Protein AF-A0A7K2YXH3-F1 (afdb_monomer_lite)

Radius of gyration: 35.23 Å; chains: 1; bounding box: 44×85×85 Å

Secondary structure (DSSP, 8-state):
--HHHHHHHHHHHS-----S-SSHHHHHHHHHHHHSSSSSS-SSSSSS-------S----S---HHHHHHHHHHHHHHHHHHHHHHHHHT-HHHHHHHHHHHHHHHHB-TTT--B-HHHHHHHHHHHHHHHHHHHHHHHHHHH-

Foldseek 3Di:
DDPVVVVVVVVVPPPDPPPPDPPPVVVCVVVVVPPPPPPDDDPPDDPDDDDDDDDPDDDDPDQDPVRVVVVVVVVVVVVVVVVVVVCVVPVVVVVVVVVVVVVLCVQAPPPPRHGPCVVCVVVVVVVVVVVVVVVVVVVVVVVD

pLDDT: mean 72.41, std 17.87, range [41.91, 98.12]

Structure (mmCIF, N/CA/C/O backbone):
data_AF-A0A7K2YXH3-F1
#
_entry.id   AF-A0A7K2YXH3-F1
#
loop_
_atom_site.group_PDB
_atom_site.id
_atom_site.type_symbol
_atom_site.label_atom_id
_atom_site.label_alt_id
_atom_site.label_comp_id
_atom_site.label_asym_id
_atom_site.label_entity_id
_atom_site.label_seq_id
_atom_site.pdbx_PDB_ins_code
_atom_site.Cartn_x
_atom_site.Cartn_y
_atom_site.Cartn_z
_atom_site.occupancy
_atom_site.B_iso_or_equiv
_atom_site.auth_seq_id
_atom_site.auth_comp_id
_atom_site.auth_asym_id
_atom_site.auth_atom_id
_atom_site.pdbx_PDB_model_num
ATOM 1 N N . MET A 1 1 ? 14.971 45.257 -28.129 1.00 55.06 1 MET A N 1
ATOM 2 C CA . MET A 1 1 ? 14.592 44.462 -26.946 1.00 55.06 1 MET A CA 1
ATOM 3 C C . MET A 1 1 ? 15.841 44.334 -26.094 1.00 55.06 1 MET A C 1
ATOM 5 O O . MET A 1 1 ? 16.821 43.768 -26.568 1.00 55.06 1 MET A O 1
ATOM 9 N N . SER A 1 2 ? 15.886 45.033 -24.960 1.00 69.25 2 SER A N 1
ATOM 10 C CA . SER A 1 2 ? 17.124 45.217 -24.190 1.00 69.25 2 SER A CA 1
ATOM 11 C C . SER A 1 2 ? 17.469 43.948 -23.395 1.00 69.25 2 SER A C 1
ATOM 13 O O . SER A 1 2 ? 16.553 43.317 -22.863 1.00 69.25 2 SER A O 1
ATOM 15 N N . PRO A 1 3 ? 18.754 43.570 -23.239 1.00 59.81 3 PRO A N 1
ATOM 16 C CA . PRO A 1 3 ? 19.145 42.441 -22.388 1.00 59.81 3 PRO A CA 1
ATOM 17 C C . PRO A 1 3 ? 18.672 42.593 -20.928 1.00 59.81 3 PRO A C 1
ATOM 19 O O . PRO A 1 3 ? 18.469 41.596 -20.244 1.00 59.81 3 PRO A O 1
ATOM 22 N N . ALA A 1 4 ? 18.396 43.820 -20.468 1.00 61.50 4 ALA A N 1
ATOM 23 C CA . ALA A 1 4 ? 17.837 44.081 -19.139 1.00 61.50 4 ALA A CA 1
ATOM 24 C C . ALA A 1 4 ? 16.332 43.749 -19.008 1.00 61.50 4 ALA A C 1
ATOM 26 O O . ALA A 1 4 ? 15.829 43.583 -17.896 1.00 61.50 4 ALA A O 1
ATOM 27 N N . GLU A 1 5 ? 15.594 43.650 -20.119 1.00 60.91 5 GLU A N 1
ATOM 28 C CA . GLU A 1 5 ? 14.164 43.297 -20.119 1.00 60.91 5 GLU A CA 1
ATOM 29 C C . GLU A 1 5 ? 13.950 41.779 -20.128 1.00 60.91 5 GLU A C 1
ATOM 31 O O . GLU A 1 5 ? 12.994 41.287 -19.527 1.00 60.91 5 GLU A O 1
ATOM 36 N N . LEU A 1 6 ? 14.879 41.029 -20.732 1.00 58.31 6 LEU A N 1
ATOM 37 C CA . LEU A 1 6 ? 14.828 39.567 -20.810 1.00 58.31 6 LEU A CA 1
ATOM 38 C C . LEU A 1 6 ? 14.970 38.910 -19.422 1.00 58.31 6 LEU A C 1
ATOM 40 O O . LEU A 1 6 ? 14.270 37.952 -19.101 1.00 58.31 6 LEU A O 1
ATOM 44 N N . GLU A 1 7 ? 15.792 39.504 -18.556 1.00 58.06 7 GLU A N 1
ATOM 45 C CA . GLU A 1 7 ? 15.959 39.115 -17.147 1.00 58.06 7 GLU A CA 1
ATOM 46 C C . GLU A 1 7 ? 14.680 39.324 -16.316 1.00 58.06 7 GLU A C 1
ATOM 48 O O . GLU A 1 7 ? 14.336 38.512 -15.452 1.00 58.06 7 GLU A O 1
ATOM 53 N N . ARG A 1 8 ? 13.926 40.398 -16.590 1.00 58.69 8 ARG A N 1
ATOM 54 C CA . ARG A 1 8 ? 12.667 40.683 -15.880 1.00 58.69 8 ARG A CA 1
ATOM 55 C C . ARG A 1 8 ? 11.561 39.702 -16.258 1.00 58.69 8 ARG A C 1
ATOM 57 O O . ARG A 1 8 ? 10.764 39.337 -15.397 1.00 58.69 8 ARG A O 1
ATOM 64 N N . GLN A 1 9 ? 11.531 39.258 -17.514 1.00 60.12 9 GLN A N 1
ATOM 65 C CA . GLN A 1 9 ? 10.544 38.292 -17.998 1.00 60.12 9 GLN A CA 1
ATOM 66 C C . GLN A 1 9 ? 10.861 36.859 -17.539 1.00 60.12 9 GLN A C 1
ATOM 68 O O . GLN A 1 9 ? 9.952 36.138 -17.128 1.00 60.12 9 GLN A O 1
ATOM 73 N N . GLY A 1 10 ? 12.142 36.469 -17.504 1.00 56.78 10 GLY A N 1
ATOM 74 C CA . GLY A 1 10 ? 12.564 35.146 -17.022 1.00 56.78 10 GLY A CA 1
ATOM 75 C C . GLY A 1 10 ? 12.305 34.918 -15.528 1.00 56.78 10 GLY A C 1
ATOM 76 O O . GLY A 1 10 ? 11.945 33.816 -15.115 1.00 56.78 10 GLY A O 1
ATOM 77 N N . ARG A 1 11 ? 12.396 35.972 -14.705 1.00 54.88 11 ARG A N 1
ATOM 78 C CA . ARG A 1 11 ? 12.175 35.877 -13.250 1.00 54.88 11 ARG A CA 1
ATOM 79 C C . ARG A 1 11 ? 10.697 35.792 -12.844 1.00 54.88 11 ARG A C 1
ATOM 81 O O . ARG A 1 11 ? 10.413 35.429 -11.708 1.00 54.88 11 ARG A O 1
ATOM 88 N N . ALA A 1 12 ? 9.766 36.102 -13.750 1.00 54.94 12 ALA A N 1
ATOM 89 C CA . ALA A 1 12 ? 8.326 35.952 -13.521 1.00 54.94 12 ALA A CA 1
ATOM 90 C C . ALA A 1 12 ? 7.809 34.527 -13.814 1.00 54.94 12 ALA A C 1
ATOM 92 O O . ALA A 1 12 ? 6.748 34.155 -13.319 1.00 54.94 12 ALA A O 1
ATOM 93 N N . ALA A 1 13 ? 8.556 33.730 -14.591 1.00 54.34 13 ALA A N 1
ATOM 94 C CA . ALA A 1 13 ? 8.175 32.370 -14.986 1.00 54.34 13 ALA A CA 1
ATOM 95 C C . ALA A 1 13 ? 8.608 31.288 -13.978 1.00 54.34 13 ALA A C 1
ATOM 97 O O . ALA A 1 13 ? 8.059 30.189 -13.969 1.00 54.34 13 ALA A O 1
ATOM 98 N N . LEU A 1 14 ? 9.560 31.602 -13.097 1.00 57.03 14 LEU A N 1
ATOM 99 C CA . LEU A 1 14 ? 9.899 30.762 -11.955 1.00 57.03 14 LEU A CA 1
ATOM 100 C C . LEU A 1 14 ? 9.079 31.248 -10.765 1.00 57.03 14 LEU A C 1
ATOM 102 O O . LEU A 1 14 ? 9.271 32.362 -10.278 1.00 57.03 14 LEU A O 1
ATOM 106 N N . GLY A 1 15 ? 8.122 30.418 -10.346 1.00 50.41 15 GLY A N 1
ATOM 107 C CA . GLY A 1 15 ? 7.238 30.684 -9.219 1.00 50.41 15 GLY A CA 1
ATOM 108 C C . GLY A 1 15 ? 7.988 31.295 -8.036 1.00 50.41 15 GLY A C 1
ATOM 109 O O . GLY A 1 15 ? 9.106 30.897 -7.709 1.00 50.41 15 GLY A O 1
ATOM 110 N N . ARG A 1 16 ? 7.360 32.300 -7.419 1.00 57.09 16 ARG A N 1
ATOM 111 C CA . ARG A 1 16 ? 7.880 33.020 -6.253 1.00 57.09 16 ARG A CA 1
ATOM 112 C C . ARG A 1 16 ? 8.452 32.004 -5.251 1.00 57.09 16 ARG A C 1
ATOM 114 O O . ARG A 1 16 ? 7.681 31.159 -4.792 1.00 57.09 16 ARG A O 1
ATOM 121 N N . PRO A 1 17 ? 9.744 32.063 -4.874 1.00 50.72 17 PRO A N 1
ATOM 122 C CA . PRO A 1 17 ? 10.199 31.292 -3.732 1.00 50.72 17 PRO A CA 1
ATOM 123 C C . PRO A 1 17 ? 9.396 31.780 -2.527 1.00 50.72 17 PRO A C 1
ATOM 125 O O . PRO A 1 17 ? 9.341 32.981 -2.254 1.00 50.72 17 PRO A O 1
ATOM 128 N N . VAL A 1 18 ? 8.725 30.848 -1.852 1.00 53.75 18 VAL A N 1
ATOM 129 C CA . VAL A 1 18 ? 8.104 31.042 -0.539 1.00 53.75 18 VAL A CA 1
ATOM 130 C C . VAL A 1 18 ? 9.220 31.392 0.439 1.00 53.75 18 VAL A C 1
ATOM 132 O O . VAL A 1 18 ? 9.810 30.539 1.094 1.00 53.75 18 VAL A O 1
ATOM 135 N N . THR A 1 19 ? 9.585 32.670 0.465 1.00 52.19 19 THR A N 1
ATOM 136 C CA . THR A 1 19 ? 10.497 33.218 1.450 1.00 52.19 19 THR A CA 1
ATOM 137 C C . THR A 1 19 ? 9.845 33.046 2.814 1.00 52.19 19 THR A C 1
ATOM 139 O O . THR A 1 19 ? 8.784 33.592 3.115 1.00 52.19 19 THR A O 1
ATOM 142 N N . ALA A 1 20 ? 10.497 32.222 3.625 1.00 54.25 20 ALA A N 1
ATOM 143 C CA . ALA A 1 20 ? 10.146 31.836 4.979 1.00 54.25 20 ALA A CA 1
ATOM 144 C C . ALA A 1 20 ? 10.237 33.006 5.982 1.00 54.25 20 ALA A C 1
ATOM 146 O O . ALA A 1 20 ? 11.018 32.957 6.928 1.00 54.25 20 ALA A O 1
ATOM 147 N N . HIS A 1 21 ? 9.456 34.075 5.793 1.00 52.34 21 HIS A N 1
ATOM 148 C CA . HIS A 1 21 ? 9.529 35.265 6.654 1.00 52.34 21 HIS A CA 1
ATOM 149 C C . HIS A 1 21 ? 8.199 35.773 7.233 1.00 52.34 21 HIS A C 1
ATOM 151 O O . HIS A 1 21 ? 8.204 36.794 7.913 1.00 52.34 21 HIS A O 1
ATOM 157 N N . ALA A 1 22 ? 7.076 35.065 7.063 1.00 52.84 22 ALA A N 1
ATOM 158 C CA . ALA A 1 22 ? 5.768 35.556 7.528 1.00 52.84 22 ALA A CA 1
ATOM 159 C C . ALA A 1 22 ? 5.166 34.840 8.757 1.00 52.84 22 ALA A C 1
ATOM 161 O O . ALA A 1 22 ? 4.163 35.313 9.284 1.00 52.84 22 ALA A O 1
ATOM 162 N N . GLU A 1 23 ? 5.741 33.741 9.260 1.00 47.97 23 GLU A N 1
ATOM 163 C CA . GLU A 1 23 ? 5.094 32.968 10.341 1.00 47.97 23 GLU A CA 1
ATOM 164 C C . GLU A 1 23 ? 5.453 33.394 11.773 1.00 47.97 23 GLU A C 1
ATOM 166 O O . GLU A 1 23 ? 4.695 33.104 12.697 1.00 47.97 23 GLU A O 1
ATOM 171 N N . ARG A 1 24 ? 6.554 34.124 12.002 1.00 54.12 24 ARG A N 1
ATOM 172 C CA . ARG A 1 24 ? 6.959 34.472 13.380 1.00 54.12 24 ARG A CA 1
ATOM 173 C C . ARG A 1 24 ? 6.067 35.515 14.062 1.00 54.12 24 ARG A C 1
ATOM 175 O O . ARG A 1 24 ? 5.943 35.477 15.279 1.00 54.12 24 ARG A O 1
ATOM 182 N N . SER A 1 25 ? 5.411 36.410 13.323 1.00 54.19 25 SER A N 1
ATOM 183 C CA . SER A 1 25 ? 4.592 37.475 13.930 1.00 54.19 25 SER A CA 1
ATOM 184 C C . SER A 1 25 ? 3.246 36.982 14.467 1.00 54.19 25 SER A C 1
ATOM 186 O O . SER A 1 25 ? 2.698 37.570 15.399 1.00 54.19 25 SER A O 1
ATOM 188 N N . ARG A 1 26 ? 2.705 35.885 13.921 1.00 58.53 26 ARG A N 1
ATOM 189 C CA . ARG A 1 26 ? 1.390 35.373 14.330 1.00 58.53 26 ARG A CA 1
ATOM 190 C C . ARG A 1 26 ? 1.446 34.603 15.647 1.00 58.53 26 ARG A C 1
ATOM 192 O O . ARG A 1 26 ? 0.496 34.664 16.415 1.00 58.53 26 ARG A O 1
ATOM 199 N N . VAL A 1 27 ? 2.553 33.917 15.931 1.00 52.75 27 VAL A N 1
ATOM 200 C CA . VAL A 1 27 ? 2.685 33.079 17.136 1.00 52.75 27 VAL A CA 1
ATOM 201 C C . VAL A 1 27 ? 2.928 33.925 18.395 1.00 52.75 27 VAL A C 1
ATOM 203 O O . VAL A 1 27 ? 2.452 33.578 19.474 1.00 52.75 27 VAL A O 1
ATOM 206 N N . GLU A 1 28 ? 3.577 35.086 18.269 1.00 56.78 28 GLU A N 1
ATOM 207 C CA . GLU A 1 28 ? 3.850 35.973 19.411 1.00 56.78 28 GLU A CA 1
ATOM 208 C C . GLU A 1 28 ? 2.622 36.806 19.825 1.00 56.78 28 GLU A C 1
ATOM 210 O O . GLU A 1 28 ? 2.389 37.029 21.014 1.00 56.78 28 GLU A O 1
ATOM 215 N N . SER A 1 29 ? 1.761 37.173 18.865 1.00 53.34 29 SER A N 1
ATOM 216 C CA . SER A 1 29 ? 0.529 37.927 19.142 1.00 53.34 29 SER A CA 1
ATOM 217 C C . SER A 1 29 ? -0.523 37.120 19.909 1.00 53.34 29 SER A C 1
ATOM 219 O O . SER A 1 29 ? -1.288 37.711 20.669 1.00 53.34 29 SER A O 1
ATOM 221 N N . VAL A 1 30 ? -0.583 35.796 19.729 1.00 57.91 30 VAL A N 1
ATOM 222 C CA . VAL A 1 30 ? -1.566 34.955 20.436 1.00 57.91 30 VAL A CA 1
ATOM 223 C C . VAL A 1 30 ? -1.113 34.694 21.876 1.00 57.91 30 VAL A C 1
ATOM 225 O O . VAL A 1 30 ? -1.923 34.751 22.793 1.00 57.91 30 VAL A O 1
ATOM 228 N N . ASN A 1 31 ? 0.189 34.507 22.116 1.00 58.22 31 ASN A N 1
ATOM 229 C CA . ASN A 1 31 ? 0.711 34.283 23.470 1.00 58.22 31 ASN A CA 1
ATOM 230 C C . ASN A 1 31 ? 0.779 35.557 24.332 1.00 58.22 31 ASN A C 1
ATOM 232 O O . ASN A 1 31 ? 0.666 35.468 25.557 1.00 58.22 31 ASN A O 1
ATOM 236 N N . GLY A 1 32 ? 0.963 36.734 23.725 1.00 52.62 32 GLY A N 1
ATOM 23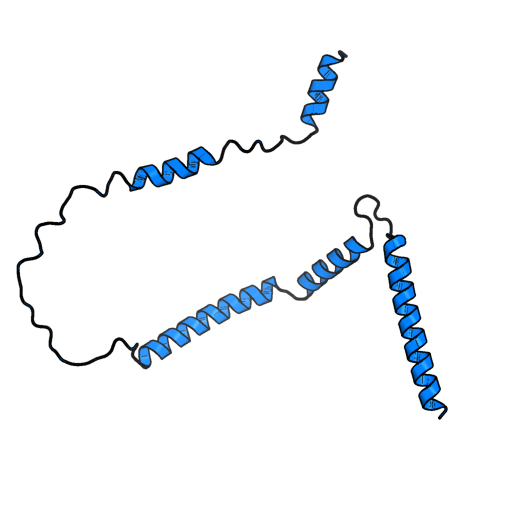7 C CA . GLY A 1 32 ? 1.040 38.005 24.454 1.00 52.62 32 GLY A CA 1
ATOM 238 C C . GLY A 1 32 ? -0.296 38.464 25.048 1.00 52.62 32 GLY A C 1
ATOM 239 O O . GLY A 1 32 ? -0.316 39.028 26.140 1.00 52.62 32 GLY A O 1
ATOM 240 N N . ALA A 1 33 ? -1.412 38.172 24.372 1.00 54.47 33 ALA A N 1
ATOM 241 C CA . ALA A 1 33 ? -2.738 38.639 24.778 1.00 54.47 33 ALA A CA 1
ATOM 242 C C . ALA A 1 33 ? -3.282 37.936 26.039 1.00 54.47 33 ALA A C 1
ATOM 244 O O . ALA A 1 33 ? -3.991 38.556 26.821 1.00 54.47 33 ALA A O 1
ATOM 245 N N . HIS A 1 34 ? -2.912 36.676 26.296 1.00 48.00 34 HIS A N 1
ATOM 246 C CA . HIS A 1 34 ? -3.465 35.912 27.427 1.00 48.00 34 HIS A CA 1
ATOM 247 C C . HIS A 1 34 ? -2.681 36.052 28.741 1.00 48.00 34 HIS A C 1
ATOM 249 O O . HIS A 1 34 ? -3.193 35.710 29.805 1.00 48.00 34 HIS A O 1
ATOM 255 N N . LYS A 1 35 ? -1.435 36.543 28.704 1.00 49.47 35 LYS A N 1
ATOM 256 C CA . LYS A 1 35 ? -0.565 36.575 29.895 1.00 49.47 35 LYS A CA 1
ATOM 257 C C . LYS A 1 35 ? -0.727 37.844 30.742 1.00 49.47 35 LYS A C 1
ATOM 259 O O . LYS A 1 35 ? -0.329 37.849 31.904 1.00 49.47 35 LYS A O 1
ATOM 264 N N . ALA A 1 36 ? -1.304 38.905 30.179 1.00 49.78 36 ALA A N 1
ATOM 265 C CA . ALA A 1 36 ? -1.447 40.194 30.853 1.00 49.78 36 ALA A CA 1
ATOM 266 C C . ALA A 1 36 ? -2.717 40.320 31.719 1.00 49.78 36 ALA A C 1
ATOM 268 O O . ALA A 1 36 ? -2.775 41.224 32.546 1.00 49.78 36 ALA A O 1
ATOM 269 N N . GLU A 1 37 ? -3.699 39.420 31.585 1.00 50.56 37 GLU A N 1
ATOM 270 C CA . GLU A 1 37 ? -5.003 39.558 32.264 1.00 50.56 37 GLU A CA 1
ATOM 271 C C . GLU A 1 37 ? -5.179 38.707 33.536 1.00 50.56 37 GLU A C 1
ATOM 273 O O . GLU A 1 37 ? -6.122 38.912 34.287 1.00 50.56 37 GLU A O 1
ATOM 278 N N . LEU A 1 38 ? -4.265 37.779 33.838 1.00 55.41 38 LEU A N 1
ATOM 279 C CA . LEU A 1 38 ? -4.426 36.827 34.955 1.00 55.41 38 LEU A CA 1
ATOM 280 C C . LEU A 1 38 ? -3.588 37.153 36.199 1.00 55.41 38 LEU A C 1
ATOM 282 O O . LEU A 1 38 ? -3.411 36.312 37.079 1.00 55.41 38 LEU A O 1
ATOM 286 N N . SER A 1 39 ? -3.074 38.378 36.311 1.00 54.97 39 SER A N 1
ATOM 287 C CA . SER A 1 39 ? -2.373 38.826 37.512 1.00 54.97 39 SER A CA 1
ATOM 288 C C . SER A 1 39 ? -3.098 40.018 38.117 1.00 54.97 39 SER A C 1
ATOM 290 O O . SER A 1 39 ? -3.030 41.114 37.571 1.00 54.97 39 SER A O 1
ATOM 292 N N . LYS A 1 40 ? -3.686 39.788 39.299 1.00 55.94 40 LYS A N 1
ATOM 293 C CA . LYS A 1 40 ? -4.237 40.769 40.257 1.00 55.94 40 LYS A CA 1
ATOM 294 C C . LYS A 1 40 ? -5.755 40.977 40.211 1.00 55.94 40 LYS A C 1
ATOM 296 O O . LYS A 1 40 ? -6.214 42.092 40.013 1.00 55.94 40 LYS A O 1
ATOM 301 N N . ALA A 1 41 ? -6.517 39.944 40.551 1.00 51.88 41 ALA A N 1
ATOM 302 C CA . ALA A 1 41 ? -7.714 40.117 41.375 1.00 51.88 41 ALA A CA 1
ATOM 303 C C . ALA A 1 41 ? -8.074 38.779 42.045 1.00 51.88 41 ALA A C 1
ATOM 305 O O . ALA A 1 41 ? -8.201 37.765 41.374 1.00 51.88 41 ALA A O 1
ATOM 306 N N . ASP A 1 42 ? -8.187 38.802 43.374 1.00 47.91 42 ASP A N 1
ATOM 307 C CA . ASP A 1 42 ? -8.991 37.866 44.178 1.00 47.91 42 ASP A CA 1
ATOM 308 C C . ASP A 1 42 ? -8.541 36.402 44.349 1.00 47.91 42 ASP A C 1
ATOM 310 O O . ASP A 1 42 ? -9.276 35.469 44.053 1.00 47.91 42 ASP A O 1
ATOM 314 N N . VAL A 1 43 ? -7.375 36.180 44.974 1.00 51.69 43 VAL A N 1
ATOM 315 C CA . VAL A 1 43 ? -7.008 34.851 45.533 1.00 51.69 43 VAL A CA 1
ATOM 316 C C . VAL A 1 43 ? -7.050 34.795 47.074 1.00 51.69 43 VAL A C 1
ATOM 318 O O . VAL A 1 43 ? -6.852 33.737 47.660 1.00 51.69 43 VAL A O 1
ATOM 321 N N . SER A 1 44 ? -7.380 35.883 47.782 1.00 49.41 44 SER A N 1
ATOM 322 C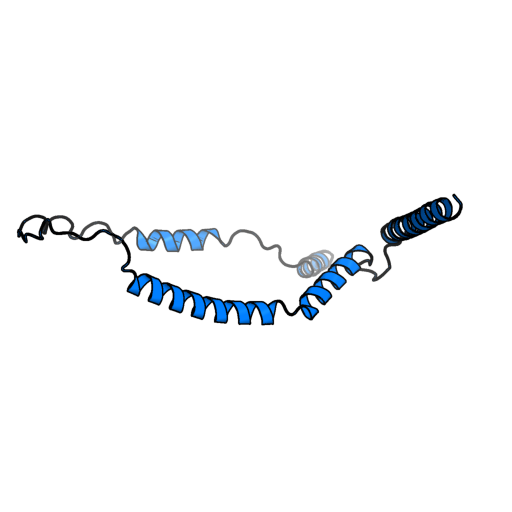 CA . SER A 1 44 ? -7.153 35.938 49.244 1.00 49.41 44 SER A CA 1
ATOM 323 C C . SER A 1 44 ? -8.369 36.174 50.146 1.00 49.41 44 SER A C 1
ATOM 325 O O . SER A 1 44 ? -8.165 36.672 51.252 1.00 49.41 44 SER A O 1
ATOM 327 N N . LYS A 1 45 ? -9.613 35.829 49.774 1.00 48.69 45 LYS A N 1
ATOM 328 C CA . LYS A 1 45 ? -10.748 36.063 50.703 1.00 48.69 45 LYS A CA 1
ATOM 329 C C . LYS A 1 45 ? -11.637 34.894 51.121 1.00 48.69 45 LYS A C 1
ATOM 331 O O . LYS A 1 45 ? -12.291 35.044 52.146 1.00 48.69 45 LYS A O 1
ATOM 336 N N . ASP A 1 46 ? -11.557 33.710 50.519 1.00 48.25 46 ASP A N 1
ATOM 337 C CA . ASP A 1 46 ? -12.576 32.676 50.800 1.00 48.25 46 ASP A CA 1
ATOM 338 C C . ASP A 1 46 ? -12.082 31.415 51.530 1.00 48.25 46 ASP A C 1
ATOM 340 O O . ASP A 1 46 ? -12.807 30.435 51.654 1.00 48.25 46 ASP A O 1
ATOM 344 N N . VAL A 1 47 ? -10.874 31.422 52.107 1.00 48.47 47 VAL A N 1
ATOM 345 C CA . VAL A 1 47 ? -10.328 30.238 52.815 1.00 48.47 47 VAL A CA 1
ATOM 346 C C . VAL A 1 47 ? -10.903 30.059 54.234 1.00 48.47 47 VAL A C 1
ATOM 348 O O . VAL A 1 47 ? -10.495 29.160 54.966 1.00 48.47 47 VAL A O 1
ATOM 351 N N . LYS A 1 48 ? -11.847 30.893 54.690 1.00 52.00 48 LYS A N 1
ATOM 352 C CA . LYS A 1 48 ? -12.230 30.870 56.110 1.00 52.00 48 LYS A CA 1
ATOM 353 C C . LYS A 1 48 ? -13.700 31.149 56.390 1.00 52.00 48 LYS A C 1
ATOM 355 O O . LYS A 1 48 ? -14.022 32.170 56.980 1.00 52.00 48 LYS A O 1
ATOM 360 N N . ALA A 1 49 ? -14.564 30.192 56.067 1.00 48.69 49 ALA A N 1
ATOM 361 C CA . ALA A 1 49 ? -15.765 29.901 56.853 1.00 48.69 49 ALA A CA 1
ATOM 362 C C . ALA A 1 49 ? -16.434 28.608 56.364 1.00 48.69 49 ALA A C 1
ATOM 364 O O . ALA A 1 49 ? -16.577 28.411 55.165 1.00 48.69 49 ALA A O 1
ATOM 365 N N . ALA A 1 50 ? -16.915 27.807 57.318 1.00 49.94 50 ALA A N 1
ATOM 366 C CA . ALA A 1 50 ? -17.802 26.652 57.150 1.00 49.94 50 ALA A CA 1
ATOM 367 C C . ALA A 1 50 ? -17.130 25.412 56.530 1.00 49.94 50 ALA A C 1
ATOM 369 O O . ALA A 1 50 ? -17.008 25.260 55.323 1.00 49.94 50 ALA A O 1
ATOM 370 N N . ASP A 1 51 ? -16.647 24.457 57.323 1.00 56.47 51 ASP A N 1
ATOM 371 C CA . ASP A 1 51 ? -17.503 23.598 58.154 1.00 56.47 51 ASP A CA 1
ATOM 372 C C . ASP A 1 51 ? -18.833 23.270 57.460 1.00 56.47 51 ASP A C 1
ATOM 374 O O . ASP A 1 51 ? -19.902 23.775 57.794 1.00 56.47 51 ASP A O 1
ATOM 378 N N . ARG A 1 52 ? -18.762 22.411 56.447 1.00 46.81 52 ARG A N 1
ATOM 379 C CA . ARG A 1 52 ? -19.807 21.414 56.255 1.00 46.81 52 ARG A CA 1
ATOM 380 C C . ARG A 1 52 ? -19.136 20.061 56.230 1.00 46.81 52 ARG A C 1
ATOM 382 O O . ARG A 1 52 ? -18.518 19.675 55.243 1.00 46.81 52 ARG A O 1
ATOM 389 N N . LYS A 1 53 ? -19.272 19.367 57.358 1.00 51.62 53 LYS A N 1
ATOM 390 C CA . LYS A 1 53 ? -19.199 17.915 57.439 1.00 51.62 53 LYS A CA 1
ATOM 391 C C . LYS A 1 53 ? -19.804 17.306 56.167 1.00 51.62 53 LYS A C 1
ATOM 393 O O . LYS A 1 53 ? -20.991 17.492 55.911 1.00 51.62 53 LYS A O 1
ATOM 398 N N . HIS A 1 54 ? -18.969 16.638 55.381 1.00 47.34 54 HIS A N 1
ATOM 399 C CA . HIS A 1 54 ? -19.385 15.516 54.555 1.00 47.34 54 HIS A CA 1
ATOM 400 C C . HIS A 1 54 ? -18.556 14.311 55.007 1.00 47.34 54 HIS A C 1
ATOM 402 O O . HIS A 1 54 ? -17.386 14.157 54.671 1.00 47.34 54 HIS A O 1
ATOM 408 N N . ASP A 1 55 ? -19.141 13.604 55.968 1.00 46.03 55 ASP A N 1
ATOM 409 C CA . ASP A 1 55 ? -19.224 12.149 56.025 1.00 46.03 55 ASP A CA 1
ATOM 410 C C . ASP A 1 55 ? -18.051 11.362 55.426 1.00 46.03 55 ASP A C 1
ATOM 412 O O . ASP A 1 55 ? -17.934 11.106 54.230 1.00 46.03 55 ASP A O 1
ATOM 416 N N . ALA A 1 56 ? -17.260 10.813 56.343 1.00 49.16 56 ALA A N 1
ATOM 417 C CA . ALA A 1 56 ? -16.698 9.489 56.170 1.00 49.16 56 ALA A CA 1
ATOM 418 C C . ALA A 1 56 ? -17.852 8.486 55.937 1.00 49.16 56 ALA A C 1
ATOM 420 O O . ALA A 1 56 ? -18.478 8.023 56.890 1.00 49.16 56 ALA A O 1
ATOM 421 N N . GLY A 1 57 ? -18.164 8.192 54.671 1.00 41.91 57 GLY A N 1
ATOM 422 C CA . GLY A 1 57 ? -19.312 7.357 54.304 1.00 41.91 57 GLY A CA 1
ATOM 423 C C . GLY A 1 57 ? -19.339 6.928 52.835 1.00 41.91 57 GLY A C 1
ATOM 424 O O . GLY A 1 57 ? -20.260 7.271 52.117 1.00 41.91 57 GLY A O 1
ATOM 425 N N . GLY A 1 58 ? -18.322 6.177 52.400 1.00 52.91 58 GLY A N 1
ATOM 426 C CA . GLY A 1 58 ? -18.348 5.230 51.274 1.00 52.91 58 GLY A CA 1
ATOM 427 C C . GLY A 1 58 ? -19.022 5.620 49.949 1.00 52.91 58 GLY A C 1
ATOM 428 O O . GLY A 1 58 ? -20.204 5.367 49.764 1.00 52.91 58 GLY A O 1
ATOM 429 N N . GLN A 1 59 ? -18.218 5.949 48.936 1.00 54.41 59 GLN A N 1
ATOM 430 C CA . GLN A 1 59 ? -18.169 5.155 47.699 1.00 54.41 59 GLN A CA 1
ATOM 431 C C . GLN A 1 59 ? -16.947 5.555 46.859 1.00 54.41 59 GLN A C 1
ATOM 433 O O . GLN A 1 59 ? -16.575 6.722 46.830 1.00 54.41 59 GLN A O 1
ATOM 438 N N . PRO A 1 60 ? -16.271 4.581 46.233 1.00 51.62 60 PRO A N 1
ATOM 439 C CA . PRO A 1 60 ? -15.035 4.806 45.505 1.00 51.62 60 PRO A CA 1
ATOM 440 C C . PRO A 1 60 ? -15.284 5.639 44.246 1.00 51.62 60 PRO A C 1
ATOM 442 O O . PRO A 1 60 ? -16.365 5.579 43.666 1.00 51.62 60 PRO A O 1
ATOM 445 N N . ASP A 1 61 ? -14.226 6.290 43.771 1.00 55.56 61 ASP A N 1
ATOM 446 C CA . ASP A 1 61 ? -14.037 6.848 42.424 1.00 55.56 61 ASP A CA 1
ATOM 447 C C . ASP A 1 61 ? -14.167 5.794 41.295 1.00 55.56 61 ASP A C 1
ATOM 449 O O . ASP A 1 61 ? -13.323 5.666 40.405 1.00 55.56 61 ASP A O 1
ATOM 453 N N . ARG A 1 62 ? -15.215 4.971 41.318 1.00 59.25 62 ARG A N 1
ATOM 454 C CA . ARG A 1 62 ? -15.520 3.943 40.328 1.00 59.25 62 ARG A CA 1
ATOM 455 C C . ARG A 1 62 ? -16.847 4.316 39.702 1.00 59.25 62 ARG A C 1
ATOM 457 O O . ARG A 1 62 ? -17.877 4.290 40.365 1.00 59.25 62 ARG A O 1
ATOM 464 N N . ARG A 1 63 ? -16.801 4.648 38.411 1.00 69.00 63 ARG A N 1
ATOM 465 C CA . ARG A 1 63 ? -17.976 4.750 37.536 1.00 69.00 63 ARG A CA 1
ATOM 466 C C . ARG A 1 63 ? -18.969 3.645 37.915 1.00 69.00 63 ARG A C 1
ATOM 468 O O . ARG A 1 63 ? -18.571 2.480 37.997 1.00 69.00 63 ARG A O 1
ATOM 475 N N . SER A 1 64 ? -20.223 4.002 38.185 1.00 85.00 64 SER A N 1
ATOM 476 C CA . SER A 1 64 ? -21.233 2.997 38.515 1.00 85.00 64 SER A CA 1
ATOM 477 C C . SER A 1 64 ? -21.424 2.054 37.318 1.00 85.00 64 SER A C 1
ATOM 479 O O . SER A 1 64 ? -21.285 2.496 36.173 1.00 85.00 64 SER A O 1
ATOM 481 N N . PRO A 1 65 ? -21.731 0.763 37.530 1.00 84.81 65 PRO A N 1
ATOM 482 C CA . PRO A 1 65 ? -21.917 -0.191 36.435 1.00 84.81 65 PRO A CA 1
ATOM 483 C C . PRO A 1 65 ? -22.906 0.300 35.370 1.00 84.81 65 PRO A C 1
ATOM 485 O O . PRO A 1 65 ? -22.612 0.229 34.181 1.00 84.81 65 PRO A O 1
ATOM 488 N N . GLN A 1 66 ? -24.014 0.923 35.790 1.00 84.81 66 GLN A N 1
ATOM 489 C CA . GLN A 1 66 ? -24.999 1.474 34.853 1.00 84.81 66 GLN A CA 1
ATOM 490 C C . GLN A 1 66 ? -24.446 2.653 34.039 1.00 84.81 66 GLN A C 1
ATOM 492 O O . GLN A 1 66 ? -24.889 2.914 32.926 1.00 84.81 66 GLN A O 1
ATOM 497 N N . GLN A 1 67 ? -23.498 3.409 34.592 1.00 83.50 67 GLN A N 1
ATOM 498 C CA . GLN A 1 67 ? -22.860 4.515 33.888 1.00 83.50 67 GLN A CA 1
ATOM 499 C C . GLN A 1 67 ? -21.837 4.010 32.875 1.00 83.50 67 GLN A C 1
ATOM 501 O O . GLN A 1 67 ? -21.801 4.517 31.763 1.00 83.50 67 GLN A O 1
ATOM 506 N N . ILE A 1 68 ? -21.104 2.947 33.210 1.00 87.81 68 ILE A N 1
ATOM 507 C CA . ILE A 1 68 ? -20.213 2.263 32.267 1.00 87.81 68 ILE A CA 1
ATOM 508 C C . ILE A 1 68 ? -21.012 1.702 31.085 1.00 87.81 68 ILE A C 1
ATOM 510 O O . ILE A 1 68 ? -20.592 1.852 29.943 1.00 87.81 68 ILE A O 1
ATOM 514 N N . GLU A 1 69 ? -22.172 1.094 31.333 1.00 89.19 69 GLU A N 1
ATOM 515 C CA . GLU A 1 69 ? -23.047 0.588 30.267 1.00 89.19 69 GLU A CA 1
ATOM 516 C C . GLU A 1 69 ? -23.507 1.704 29.323 1.00 89.19 69 GLU A C 1
ATOM 518 O O . GLU A 1 69 ? -23.356 1.573 28.105 1.00 89.19 69 GLU A O 1
ATOM 523 N N . ARG A 1 70 ? -23.981 2.827 29.881 1.00 91.19 70 ARG A N 1
ATOM 524 C CA . ARG A 1 70 ? -24.370 4.010 29.096 1.00 91.19 70 ARG A CA 1
ATOM 525 C C . ARG A 1 70 ? -23.205 4.573 28.285 1.00 91.19 70 ARG A C 1
ATOM 527 O O . ARG A 1 70 ? -23.376 4.890 27.110 1.00 91.19 70 ARG A O 1
ATOM 534 N N . ASP A 1 71 ? -22.020 4.651 28.882 1.00 89.19 71 ASP A N 1
ATOM 535 C CA . ASP A 1 71 ? -20.818 5.154 28.215 1.00 89.19 71 ASP A CA 1
ATOM 536 C C . ASP A 1 71 ? -20.382 4.223 27.072 1.00 89.19 71 ASP A C 1
ATOM 538 O O . ASP A 1 71 ? -19.999 4.687 25.997 1.00 89.19 71 ASP A O 1
ATOM 542 N N . ILE A 1 72 ? -20.473 2.903 27.266 1.00 92.25 72 ILE A N 1
ATOM 543 C CA . ILE A 1 72 ? -20.147 1.905 26.238 1.00 92.25 72 ILE A CA 1
ATOM 544 C C . ILE A 1 72 ? -21.150 1.959 25.081 1.00 92.25 72 ILE A C 1
ATOM 546 O O . ILE A 1 72 ? -20.766 1.793 23.922 1.00 92.25 72 ILE A O 1
ATOM 550 N N . GLU A 1 73 ? -22.434 2.148 25.365 1.00 93.44 73 GLU A N 1
ATOM 551 C CA . GLU A 1 73 ? -23.460 2.274 24.329 1.00 93.44 73 GLU A CA 1
ATOM 552 C C . GLU A 1 73 ? -23.267 3.553 23.504 1.00 93.44 73 GLU A C 1
ATOM 554 O O . GLU A 1 73 ? -23.231 3.489 22.272 1.00 93.44 73 GLU A O 1
ATOM 559 N N . ALA 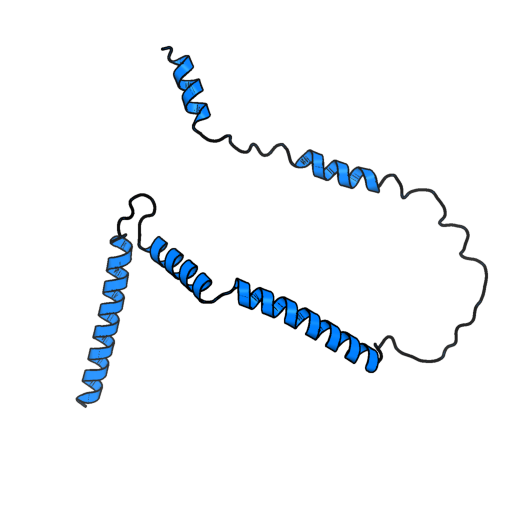A 1 74 ? -22.987 4.679 24.167 1.00 90.38 74 ALA A N 1
ATOM 560 C CA . ALA A 1 74 ? -22.627 5.931 23.504 1.00 90.38 74 ALA A CA 1
ATOM 561 C C . ALA A 1 74 ? -21.340 5.799 22.665 1.00 90.38 74 ALA A C 1
ATOM 563 O O . ALA A 1 74 ? -21.291 6.245 21.516 1.00 90.38 74 ALA A O 1
ATOM 564 N N . ALA A 1 75 ? -20.305 5.139 23.194 1.00 93.12 75 ALA A N 1
ATOM 565 C CA . ALA A 1 75 ? -19.056 4.903 22.472 1.00 93.12 75 ALA A CA 1
ATOM 566 C C . ALA A 1 75 ? -19.254 4.014 21.233 1.00 93.12 75 ALA A C 1
ATOM 568 O O . ALA A 1 75 ? -18.683 4.297 20.179 1.00 93.12 75 ALA A O 1
ATOM 569 N N . ARG A 1 76 ? -20.087 2.968 21.330 1.00 93.94 76 ARG A N 1
ATOM 570 C CA . ARG A 1 76 ? -20.427 2.096 20.193 1.00 93.94 76 ARG A CA 1
ATOM 571 C C . ARG A 1 76 ? -21.191 2.840 19.103 1.00 93.94 76 ARG A C 1
ATOM 573 O O . ARG A 1 76 ? -20.863 2.664 17.932 1.00 93.94 76 ARG A O 1
ATOM 580 N N . ALA A 1 77 ? -22.151 3.686 19.471 1.00 93.06 77 ALA A N 1
ATOM 581 C CA . ALA A 1 77 ? -22.891 4.503 18.510 1.00 93.06 77 ALA A CA 1
ATOM 582 C C . ALA A 1 77 ? -21.957 5.453 17.738 1.00 93.06 77 ALA A C 1
ATOM 584 O O . ALA A 1 77 ? -21.988 5.489 16.509 1.00 93.06 77 ALA A O 1
ATOM 585 N N . ASN A 1 78 ? -21.058 6.143 18.446 1.00 91.56 78 ASN A N 1
ATOM 586 C CA . ASN A 1 78 ? -20.068 7.031 17.828 1.00 91.56 78 ASN A CA 1
ATOM 587 C C . ASN A 1 78 ? -19.088 6.276 16.912 1.00 91.56 78 ASN A C 1
ATOM 589 O O . ASN A 1 78 ? -18.729 6.758 15.833 1.00 91.56 78 ASN A O 1
ATOM 593 N N . LEU A 1 79 ? -18.662 5.076 17.323 1.00 94.19 79 LEU A N 1
ATOM 594 C CA . LEU A 1 79 ? -17.771 4.241 16.523 1.00 94.19 79 LEU A CA 1
ATOM 595 C C . LEU A 1 79 ? -18.446 3.739 15.245 1.00 94.19 79 LEU A C 1
ATOM 597 O O . LEU A 1 79 ? -17.800 3.734 14.205 1.00 94.19 79 LEU A O 1
ATOM 601 N N . ALA A 1 80 ? -19.720 3.344 15.303 1.00 92.31 80 ALA A N 1
ATOM 602 C CA . ALA A 1 80 ? -20.463 2.890 14.129 1.00 92.31 80 ALA A CA 1
ATOM 603 C C . ALA A 1 80 ? -20.553 3.985 13.054 1.00 92.31 80 ALA A C 1
ATOM 605 O O . ALA A 1 80 ? -20.281 3.707 11.890 1.00 92.31 80 ALA A O 1
ATOM 606 N N . VAL A 1 81 ? -20.835 5.231 13.456 1.00 89.75 81 VAL A N 1
ATOM 607 C CA . VAL A 1 81 ? -20.849 6.395 12.548 1.00 89.75 81 VAL A CA 1
ATOM 608 C C . VAL A 1 81 ? -19.475 6.610 11.915 1.00 89.75 81 VAL A C 1
ATOM 610 O O . VAL A 1 81 ? -19.347 6.702 10.698 1.00 89.75 81 VAL A O 1
ATOM 613 N N . THR A 1 82 ? -18.424 6.614 12.737 1.00 88.62 82 THR A N 1
ATOM 614 C CA . THR A 1 82 ? -17.052 6.843 12.256 1.00 88.62 82 THR A CA 1
ATOM 615 C C . THR A 1 82 ? -16.581 5.705 11.342 1.00 88.62 82 THR A C 1
ATOM 617 O O . THR A 1 82 ? -15.852 5.928 10.377 1.00 88.62 82 THR A O 1
ATOM 620 N N . LEU A 1 83 ? -16.980 4.466 11.636 1.00 88.50 83 LEU A N 1
ATOM 621 C CA . LEU A 1 83 ? -16.625 3.293 10.847 1.00 88.50 83 LEU A CA 1
ATOM 622 C C . LEU A 1 83 ? -17.296 3.321 9.473 1.00 88.50 83 LEU A C 1
ATOM 624 O O . LEU A 1 83 ? -16.626 3.014 8.492 1.00 88.50 83 LEU A O 1
ATOM 628 N N . ASP A 1 84 ? -18.565 3.718 9.393 1.00 84.38 84 ASP A N 1
ATOM 629 C CA . ASP A 1 84 ? -19.285 3.858 8.123 1.00 84.38 84 ASP A CA 1
ATOM 630 C C . ASP A 1 84 ? -18.617 4.913 7.224 1.00 84.38 84 ASP A C 1
ATOM 632 O O . ASP A 1 84 ? -18.298 4.645 6.064 1.00 84.38 84 ASP A O 1
ATOM 636 N N . GLU A 1 85 ? -18.236 6.060 7.800 1.00 83.69 85 GLU A N 1
ATOM 637 C CA . GLU A 1 85 ? -17.480 7.105 7.097 1.00 83.69 85 GLU A CA 1
ATOM 638 C C . GLU A 1 85 ? -16.105 6.621 6.600 1.00 83.69 85 GLU A C 1
ATOM 640 O O . GLU A 1 85 ? -15.685 6.941 5.479 1.00 83.69 85 GLU A O 1
ATOM 645 N N . ILE A 1 86 ? -15.382 5.832 7.407 1.00 86.25 86 ILE A N 1
ATOM 646 C CA . ILE A 1 86 ? -14.102 5.234 6.997 1.00 86.25 86 ILE A CA 1
ATOM 647 C C . ILE A 1 86 ? -14.326 4.224 5.873 1.00 86.25 86 ILE A C 1
ATOM 649 O O . ILE A 1 86 ? -13.585 4.242 4.890 1.00 86.25 86 ILE A O 1
ATOM 653 N N . VAL A 1 87 ? -15.330 3.357 5.983 1.00 81.00 87 VAL A N 1
ATOM 654 C CA . VAL A 1 87 ? -15.640 2.340 4.969 1.00 81.00 87 VAL A CA 1
ATOM 655 C C . VAL A 1 87 ? -15.967 3.001 3.629 1.00 81.00 87 VAL A C 1
ATOM 657 O O . VAL A 1 87 ? -15.441 2.584 2.591 1.00 81.00 87 VAL A O 1
ATOM 660 N N . ASP A 1 88 ? -16.734 4.088 3.644 1.00 74.56 88 ASP A N 1
ATOM 661 C CA . ASP A 1 88 ? -17.072 4.835 2.436 1.00 74.56 88 ASP A CA 1
ATOM 662 C C . ASP A 1 88 ? -15.869 5.568 1.820 1.00 74.56 88 ASP A C 1
ATOM 664 O O . ASP A 1 88 ? -15.740 5.659 0.591 1.00 74.56 88 ASP A O 1
ATOM 668 N N . ARG A 1 89 ? -14.950 6.074 2.652 1.00 69.69 89 ARG A N 1
ATOM 669 C CA . ARG A 1 89 ? -13.750 6.794 2.194 1.00 69.69 89 ARG A CA 1
ATOM 670 C C . ARG A 1 89 ? -12.634 5.862 1.726 1.00 69.69 89 ARG A C 1
ATOM 672 O O . ARG A 1 89 ? -11.891 6.201 0.803 1.00 69.69 89 ARG A O 1
ATOM 679 N N . VAL A 1 90 ? -12.539 4.681 2.329 1.00 75.06 90 VAL A N 1
ATOM 680 C CA . VAL A 1 90 ? -11.559 3.626 2.026 1.00 75.06 90 VAL A CA 1
ATOM 681 C C . VAL A 1 90 ? -12.157 2.614 1.042 1.00 75.06 90 VAL A C 1
ATOM 683 O O . VAL A 1 90 ? -11.712 1.471 0.974 1.00 75.06 90 VAL A O 1
ATOM 686 N N . LYS A 1 91 ? -13.136 3.040 0.221 1.00 71.50 91 LYS A N 1
ATOM 687 C CA . LYS A 1 91 ? -13.695 2.235 -0.873 1.00 71.50 91 LYS A CA 1
ATOM 688 C C . LYS A 1 91 ? -12.570 1.466 -1.571 1.00 71.50 91 LYS A C 1
ATOM 690 O O . LYS A 1 91 ? -11.670 2.100 -2.136 1.00 71.50 91 LYS A O 1
ATOM 695 N N . PRO A 1 92 ? -12.594 0.120 -1.542 1.00 70.62 92 PRO A N 1
ATOM 696 C CA . PRO A 1 92 ? -11.453 -0.694 -1.952 1.00 70.62 92 PRO A CA 1
ATOM 697 C C . PRO A 1 92 ? -11.055 -0.424 -3.405 1.00 70.62 92 PRO A C 1
ATOM 699 O O . PRO A 1 92 ? -9.875 -0.457 -3.739 1.00 70.62 92 PRO A O 1
ATOM 702 N N . ALA A 1 93 ? -12.019 -0.041 -4.247 1.00 70.19 93 ALA A N 1
ATOM 703 C CA . ALA A 1 93 ? -11.781 0.396 -5.618 1.00 70.19 93 ALA A CA 1
ATOM 704 C C . ALA A 1 93 ? -10.831 1.607 -5.716 1.00 70.19 93 ALA A C 1
ATOM 706 O O . ALA A 1 93 ? -9.926 1.614 -6.549 1.00 70.19 93 ALA A O 1
ATOM 707 N N . ASN A 1 94 ? -10.984 2.603 -4.840 1.00 73.88 94 ASN A N 1
ATOM 708 C CA . ASN A 1 94 ? -10.176 3.823 -4.860 1.00 73.88 94 ASN A CA 1
ATOM 709 C C . ASN A 1 94 ? -8.781 3.593 -4.275 1.00 73.88 94 ASN A C 1
ATOM 711 O O . ASN A 1 94 ? -7.803 4.154 -4.767 1.00 73.88 94 ASN A O 1
ATOM 715 N N . VAL A 1 95 ? -8.673 2.748 -3.247 1.00 76.50 95 VAL A N 1
ATOM 716 C CA . VAL A 1 95 ? -7.374 2.331 -2.700 1.00 76.50 95 VAL A CA 1
ATOM 717 C C . VAL A 1 95 ? -6.605 1.530 -3.746 1.00 76.50 95 VAL A C 1
ATOM 719 O O . VAL A 1 95 ? -5.432 1.803 -3.988 1.00 76.50 95 VAL A O 1
ATOM 722 N N . LEU A 1 96 ? -7.269 0.595 -4.430 1.00 77.19 96 LEU A N 1
ATOM 723 C CA . LEU A 1 96 ? -6.647 -0.215 -5.471 1.00 77.19 96 LEU A CA 1
ATOM 724 C C . LEU A 1 96 ? -6.215 0.629 -6.674 1.00 77.19 96 LEU A C 1
ATOM 726 O O . LEU A 1 96 ? -5.125 0.410 -7.199 1.00 77.19 96 LEU A O 1
ATOM 730 N N . ALA A 1 97 ? -7.023 1.613 -7.079 1.00 76.50 97 ALA A N 1
ATOM 731 C CA . ALA A 1 97 ? -6.659 2.564 -8.126 1.00 76.50 97 ALA A CA 1
ATOM 732 C C . ALA A 1 97 ? -5.389 3.348 -7.756 1.00 76.50 97 ALA A C 1
ATOM 734 O O . ALA A 1 97 ? -4.422 3.329 -8.512 1.00 76.50 97 ALA A O 1
ATOM 735 N N . ARG A 1 98 ? -5.329 3.925 -6.547 1.00 79.38 98 ARG A N 1
ATOM 736 C CA . ARG A 1 98 ? -4.138 4.653 -6.063 1.00 79.38 98 ARG A CA 1
ATOM 737 C C . ARG A 1 98 ? -2.906 3.756 -5.982 1.00 79.38 98 ARG A C 1
ATOM 739 O O . ARG A 1 98 ? -1.825 4.152 -6.407 1.00 79.38 98 ARG A O 1
ATOM 746 N N . THR A 1 99 ? -3.060 2.539 -5.469 1.00 81.44 99 THR A N 1
ATOM 747 C CA . THR A 1 99 ? -1.967 1.561 -5.411 1.00 81.44 99 THR A CA 1
ATOM 748 C C . THR A 1 99 ? -1.482 1.194 -6.810 1.00 81.44 99 THR A C 1
ATOM 750 O O . THR A 1 99 ? -0.278 1.160 -7.051 1.00 81.44 99 THR A O 1
ATOM 753 N N . LYS A 1 100 ? -2.396 0.971 -7.758 1.00 83.31 100 LYS A N 1
ATOM 754 C CA . LYS A 1 100 ? -2.064 0.677 -9.156 1.00 83.31 100 LYS A CA 1
ATOM 755 C C . LYS A 1 100 ? -1.317 1.831 -9.818 1.00 83.31 100 LYS A C 1
ATOM 757 O O . LYS A 1 100 ? -0.351 1.579 -10.535 1.00 83.31 100 LYS A O 1
ATOM 762 N N . ASP A 1 101 ? -1.732 3.066 -9.568 1.00 82.31 101 ASP A N 1
ATOM 763 C CA . ASP A 1 101 ? -1.077 4.252 -10.118 1.00 82.31 101 ASP A CA 1
ATOM 764 C C . ASP A 1 101 ? 0.322 4.444 -9.524 1.00 82.31 101 ASP A C 1
ATOM 766 O O . ASP A 1 101 ? 1.273 4.669 -10.270 1.00 82.31 101 ASP A O 1
ATOM 770 N N . ASN A 1 102 ? 0.487 4.228 -8.215 1.00 81.81 102 ASN A N 1
ATOM 771 C CA . ASN A 1 102 ? 1.799 4.239 -7.563 1.00 81.81 102 ASN A CA 1
ATOM 772 C C . ASN A 1 102 ? 2.738 3.172 -8.140 1.00 81.81 102 ASN A C 1
ATOM 774 O O . ASN A 1 102 ? 3.902 3.454 -8.418 1.00 81.81 102 ASN A O 1
ATOM 778 N N . VAL A 1 103 ? 2.237 1.953 -8.359 1.00 86.50 103 VAL A N 1
ATOM 779 C CA . VAL A 1 103 ? 3.014 0.875 -8.988 1.00 86.50 103 VAL A CA 1
ATOM 780 C C . VAL A 1 103 ? 3.387 1.259 -10.418 1.00 86.50 103 VAL A C 1
ATOM 782 O O . VAL A 1 103 ? 4.547 1.145 -10.802 1.00 86.50 103 VAL A O 1
ATOM 785 N N . ARG A 1 104 ? 2.441 1.775 -11.208 1.00 84.44 104 ARG A N 1
ATOM 786 C CA . ARG A 1 104 ? 2.712 2.238 -12.577 1.00 84.44 104 ARG A CA 1
ATOM 787 C C . ARG A 1 104 ? 3.770 3.337 -12.612 1.00 84.44 104 ARG A C 1
ATOM 789 O O . ARG A 1 104 ? 4.669 3.247 -13.440 1.00 84.44 104 ARG A O 1
ATOM 796 N N . ALA A 1 105 ? 3.730 4.296 -11.691 1.00 84.31 105 ALA A N 1
ATOM 797 C CA . ALA A 1 105 ? 4.721 5.369 -11.589 1.00 84.31 105 ALA A CA 1
ATOM 798 C C . ALA A 1 105 ? 6.147 4.861 -11.301 1.00 84.31 105 ALA A C 1
ATOM 800 O O . ALA A 1 105 ? 7.130 5.515 -11.642 1.00 84.31 105 ALA A O 1
ATOM 801 N N . GLN A 1 106 ? 6.298 3.673 -10.707 1.00 86.88 106 GLN A N 1
ATOM 802 C CA . GLN A 1 106 ? 7.623 3.076 -10.529 1.00 86.88 106 GLN A CA 1
ATOM 803 C C . GLN A 1 106 ? 8.205 2.527 -11.834 1.00 86.88 106 GLN A C 1
ATOM 805 O O . GLN A 1 106 ? 9.429 2.506 -11.985 1.00 86.88 106 GLN A O 1
ATOM 810 N N . PHE A 1 107 ? 7.360 2.107 -12.773 1.00 89.75 107 PHE A N 1
ATOM 811 C CA . PHE A 1 107 ? 7.774 1.457 -14.019 1.00 89.75 107 PHE A CA 1
ATOM 812 C C . PHE A 1 107 ? 7.587 2.323 -15.261 1.00 89.75 107 PHE A C 1
ATOM 814 O O . PHE A 1 107 ? 8.100 1.958 -16.310 1.00 89.75 107 PHE A O 1
ATOM 821 N N . ILE A 1 108 ? 6.884 3.447 -15.171 1.00 89.88 108 ILE A N 1
ATOM 822 C CA . ILE A 1 108 ? 6.648 4.383 -16.271 1.00 89.88 108 ILE A CA 1
ATOM 823 C C . ILE A 1 108 ? 7.293 5.716 -15.904 1.00 89.88 108 ILE A C 1
ATOM 825 O O . ILE A 1 108 ? 7.318 6.119 -14.743 1.00 89.88 108 ILE A O 1
ATOM 829 N N . ASP A 1 109 ? 7.896 6.369 -16.882 1.00 85.88 109 ASP 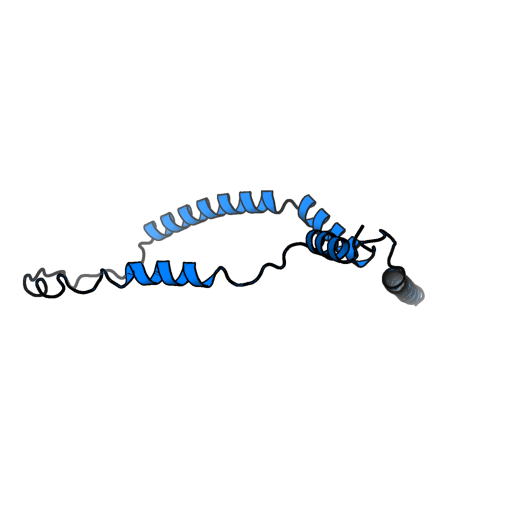A N 1
ATOM 830 C CA . ASP A 1 109 ? 8.450 7.699 -16.721 1.00 85.88 109 ASP A CA 1
ATOM 831 C C . ASP A 1 109 ? 7.347 8.765 -16.719 1.00 85.88 109 ASP A C 1
ATOM 833 O O . ASP A 1 109 ? 6.494 8.771 -17.602 1.00 85.88 109 ASP A O 1
ATOM 837 N N . SER A 1 110 ? 7.346 9.648 -15.719 1.00 81.69 110 SER A N 1
ATOM 838 C CA . SER A 1 110 ? 6.289 10.652 -15.548 1.00 81.69 110 SER A CA 1
ATOM 839 C C . SER A 1 110 ? 6.354 11.789 -16.569 1.00 81.69 110 SER A C 1
ATOM 841 O O . SER A 1 110 ? 5.320 12.390 -16.847 1.00 81.69 110 SER A O 1
ATOM 843 N N . ASP A 1 111 ? 7.535 12.076 -17.121 1.00 82.81 111 ASP A N 1
ATOM 844 C CA . ASP A 1 111 ? 7.743 13.202 -18.038 1.00 82.81 111 ASP A CA 1
ATOM 845 C C . ASP A 1 111 ? 7.486 12.789 -19.490 1.00 82.81 111 ASP A C 1
ATOM 847 O O . ASP A 1 111 ? 6.899 13.533 -20.275 1.00 82.81 111 ASP A O 1
ATOM 851 N N . THR A 1 112 ? 7.905 11.576 -19.849 1.00 86.25 112 THR A N 1
ATOM 852 C CA . THR A 1 112 ? 7.846 11.063 -21.227 1.00 86.25 112 THR A CA 1
ATOM 853 C C . THR A 1 112 ? 6.766 10.003 -21.446 1.00 86.25 112 THR A C 1
ATOM 855 O O . THR A 1 112 ? 6.445 9.683 -22.590 1.00 86.25 112 THR A O 1
ATOM 858 N N . GLY A 1 113 ? 6.211 9.419 -20.379 1.00 84.69 113 GLY A N 1
ATOM 859 C CA . GLY A 1 113 ? 5.265 8.300 -20.459 1.00 84.69 113 GLY A CA 1
ATOM 860 C C . GLY A 1 113 ? 5.897 6.974 -20.903 1.00 84.69 113 GLY A C 1
ATOM 861 O O . GLY A 1 113 ? 5.185 5.986 -21.095 1.00 84.69 113 GLY A O 1
ATOM 862 N N . ALA A 1 114 ? 7.222 6.924 -21.076 1.00 88.31 114 ALA A N 1
ATOM 863 C CA . ALA A 1 114 ? 7.920 5.744 -21.566 1.00 88.31 114 ALA A CA 1
ATOM 864 C C . ALA A 1 114 ? 8.068 4.666 -20.470 1.00 88.31 114 ALA A C 1
ATOM 866 O O . ALA A 1 114 ? 8.361 4.990 -19.314 1.00 88.31 114 ALA A O 1
ATOM 867 N N . PRO A 1 115 ? 7.922 3.368 -20.79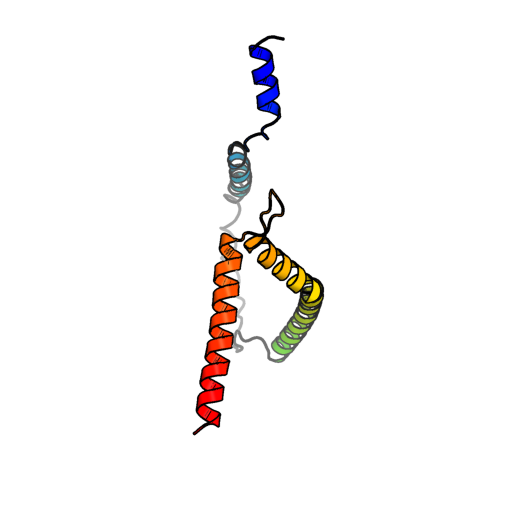6 1.00 89.06 115 PRO A N 1
ATOM 868 C CA . PRO A 1 115 ? 8.260 2.292 -19.871 1.00 89.06 115 PRO A CA 1
ATOM 869 C C . PRO A 1 115 ? 9.749 2.324 -19.495 1.00 89.06 115 PRO A C 1
ATOM 871 O O . PRO A 1 115 ? 10.632 2.324 -20.353 1.00 89.06 115 PRO A O 1
ATOM 874 N N . ARG A 1 116 ? 10.042 2.300 -18.196 1.00 89.19 116 ARG A N 1
ATOM 875 C CA . ARG A 1 116 ? 11.393 2.258 -17.624 1.00 89.19 116 ARG A CA 1
ATOM 876 C C . ARG A 1 116 ? 11.966 0.853 -17.783 1.00 89.19 116 ARG A C 1
ATOM 878 O O . ARG A 1 116 ? 11.931 0.044 -16.854 1.00 89.19 116 ARG A O 1
ATOM 885 N N . MET A 1 117 ? 12.497 0.566 -18.970 1.00 90.25 117 MET A N 1
ATOM 886 C CA . MET A 1 117 ? 13.049 -0.748 -19.329 1.00 90.25 117 MET A CA 1
ATOM 887 C C . MET A 1 117 ? 14.127 -1.223 -18.348 1.00 90.25 117 MET A C 1
ATOM 889 O O . MET A 1 117 ? 14.157 -2.401 -18.009 1.00 90.25 117 MET A O 1
ATOM 893 N N . GLU A 1 118 ? 14.923 -0.303 -17.797 1.00 88.94 118 GLU A N 1
ATOM 894 C CA . GLU A 1 118 ? 15.906 -0.585 -16.742 1.00 88.94 118 GLU A CA 1
ATOM 895 C C . GLU A 1 118 ? 15.292 -1.256 -15.500 1.00 88.94 118 GLU A C 1
ATOM 897 O O . GLU A 1 118 ? 15.916 -2.119 -14.891 1.00 88.94 118 GLU A O 1
ATOM 902 N N . ARG A 1 119 ? 14.050 -0.907 -15.136 1.00 90.12 119 ARG A N 1
ATOM 903 C CA . ARG A 1 119 ? 13.341 -1.482 -13.979 1.00 90.12 119 ARG A CA 1
ATOM 904 C C . ARG A 1 119 ? 12.485 -2.684 -14.359 1.00 90.12 119 ARG A C 1
ATOM 906 O O . ARG A 1 119 ? 12.361 -3.621 -13.578 1.00 90.12 119 ARG A O 1
ATOM 913 N N . ILE A 1 120 ? 11.886 -2.666 -15.549 1.00 90.00 120 ILE A N 1
ATOM 914 C CA . ILE A 1 120 ? 10.981 -3.728 -16.006 1.00 90.00 120 ILE A CA 1
ATOM 915 C C . ILE A 1 120 ? 11.760 -5.004 -16.336 1.00 90.00 120 ILE A C 1
ATOM 917 O O . ILE A 1 120 ? 11.368 -6.082 -15.895 1.00 90.00 120 ILE A O 1
ATOM 921 N N . VAL A 1 121 ? 12.867 -4.895 -17.075 1.00 94.56 121 VAL A N 1
ATOM 922 C CA . VAL A 1 121 ? 13.662 -6.048 -17.527 1.00 94.56 121 VAL A CA 1
ATOM 923 C C . VAL A 1 121 ? 14.112 -6.955 -16.370 1.00 94.56 121 VAL A C 1
ATOM 925 O O . VAL A 1 121 ? 13.827 -8.153 -16.443 1.00 94.56 121 VAL A O 1
ATOM 928 N N . PRO A 1 122 ? 14.743 -6.459 -15.285 1.00 92.94 122 PRO A N 1
ATOM 929 C CA . PRO A 1 122 ? 15.170 -7.328 -14.189 1.00 92.94 122 PRO A CA 1
ATOM 930 C C . PRO A 1 122 ? 13.992 -7.930 -13.414 1.00 92.94 122 PRO A C 1
ATOM 932 O O . PRO A 1 122 ? 14.068 -9.085 -13.002 1.00 92.94 122 PRO A O 1
ATOM 935 N N . VAL A 1 123 ? 12.884 -7.198 -13.246 1.00 95.62 123 VAL A N 1
ATOM 936 C CA . VAL A 1 123 ? 11.695 -7.707 -12.539 1.00 95.62 123 VAL A CA 1
ATOM 937 C C . VAL A 1 123 ? 11.016 -8.819 -13.337 1.00 95.62 123 VAL A C 1
ATOM 939 O O . VAL A 1 123 ? 10.722 -9.881 -12.788 1.00 95.62 123 VAL A O 1
ATOM 942 N N . VAL A 1 124 ? 10.808 -8.608 -14.640 1.00 94.12 124 VAL A N 1
ATOM 943 C CA . VAL A 1 124 ? 10.215 -9.615 -15.532 1.00 94.12 124 VAL A CA 1
ATOM 944 C C . VAL A 1 124 ? 11.135 -10.827 -15.655 1.00 94.12 124 VAL A C 1
ATOM 946 O O . VAL A 1 124 ? 10.670 -11.958 -15.518 1.00 94.12 124 VAL A O 1
ATOM 949 N N . GLY A 1 125 ? 12.438 -10.606 -15.848 1.00 96.44 125 GLY A N 1
ATOM 950 C CA . GLY A 1 125 ? 13.433 -11.677 -15.910 1.00 96.44 125 GLY A CA 1
ATOM 951 C C . GLY A 1 125 ? 13.493 -12.494 -14.618 1.00 96.44 125 GLY A C 1
ATOM 952 O O . GLY A 1 125 ? 13.476 -13.723 -14.667 1.00 96.44 125 GLY A O 1
ATOM 953 N N . GLY A 1 126 ? 13.476 -11.829 -13.460 1.00 97.31 126 GLY A N 1
ATOM 954 C CA . GLY A 1 126 ? 13.438 -12.478 -12.151 1.00 97.31 126 GLY A CA 1
ATOM 955 C C . GLY A 1 126 ? 12.174 -13.315 -11.951 1.00 97.31 126 GLY A C 1
ATOM 956 O O . GLY A 1 126 ? 12.268 -14.489 -11.598 1.00 97.31 126 GLY A O 1
ATOM 957 N N . ALA A 1 127 ? 10.995 -12.756 -12.238 1.00 96.94 127 ALA A N 1
ATOM 958 C CA . ALA A 1 127 ? 9.727 -13.475 -12.111 1.00 96.94 127 ALA A CA 1
ATOM 959 C C . ALA A 1 127 ? 9.660 -14.695 -13.045 1.00 96.94 127 ALA A C 1
ATOM 961 O O . ALA A 1 127 ? 9.308 -15.792 -12.606 1.00 96.94 127 ALA A O 1
ATOM 962 N N . ALA A 1 128 ? 10.052 -14.531 -14.312 1.00 97.56 128 ALA A N 1
ATOM 963 C CA . ALA A 1 128 ? 10.116 -15.627 -15.273 1.00 97.56 128 ALA A CA 1
ATOM 964 C C . ALA A 1 128 ? 11.106 -16.715 -14.828 1.00 97.56 128 ALA A C 1
ATOM 966 O O . ALA A 1 128 ? 10.779 -17.901 -14.884 1.00 97.56 128 ALA A O 1
ATOM 967 N N . GLY A 1 129 ? 12.281 -16.323 -14.328 1.00 97.94 129 GLY A N 1
ATOM 968 C CA . GLY A 1 129 ? 13.288 -17.239 -13.795 1.00 97.94 129 GLY A CA 1
ATOM 969 C C . GLY A 1 129 ? 12.787 -18.035 -12.590 1.00 97.94 129 GLY A C 1
ATOM 970 O O . GLY A 1 129 ? 12.966 -19.252 -12.544 1.00 97.94 129 GLY A O 1
ATOM 971 N N . VAL A 1 130 ? 12.095 -17.384 -11.650 1.00 98.12 130 VAL A N 1
ATOM 972 C CA . VAL A 1 130 ? 11.481 -18.053 -10.491 1.00 98.12 130 VAL A CA 1
ATOM 973 C C . VAL A 1 130 ? 10.396 -19.032 -10.935 1.00 98.12 130 VAL A C 1
ATOM 975 O O . VAL A 1 130 ? 10.380 -20.169 -10.466 1.00 98.12 130 VAL A O 1
ATOM 978 N N . LEU A 1 131 ? 9.519 -18.642 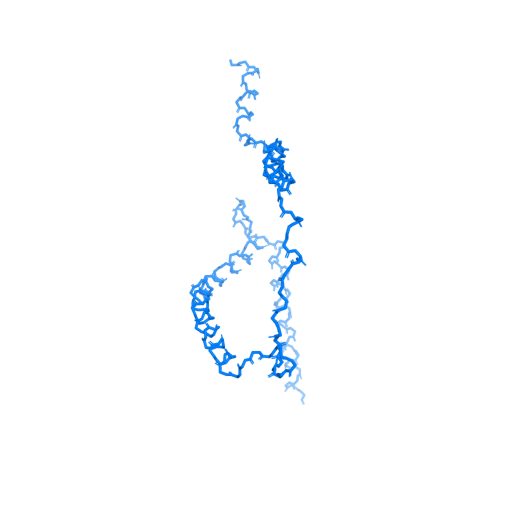-11.864 1.00 97.62 131 LEU A N 1
ATOM 979 C CA . LEU A 1 131 ? 8.487 -19.538 -12.395 1.00 97.62 131 LEU A CA 1
ATOM 980 C C . LEU A 1 131 ? 9.102 -20.764 -13.081 1.00 97.62 131 LEU A C 1
ATOM 982 O O . LEU A 1 131 ? 8.690 -21.892 -12.802 1.00 97.62 131 LEU A O 1
ATOM 986 N N . LEU A 1 132 ? 10.127 -20.562 -13.914 1.00 97.38 132 LEU A N 1
ATOM 987 C CA . LEU A 1 132 ? 10.884 -21.652 -14.532 1.00 97.38 132 LEU A CA 1
ATOM 988 C C . LEU A 1 132 ? 11.503 -22.574 -13.478 1.00 97.38 132 LEU A C 1
ATOM 990 O O . LEU A 1 132 ? 11.354 -23.793 -13.565 1.00 97.38 132 LEU A O 1
ATOM 994 N N . LEU A 1 133 ? 12.143 -22.008 -12.455 1.00 97.06 133 LEU A N 1
ATOM 995 C CA . LEU A 1 133 ? 12.755 -22.772 -11.372 1.00 97.06 133 LEU A CA 1
ATOM 996 C C . LEU A 1 133 ? 11.718 -23.618 -10.620 1.00 97.06 133 LEU A C 1
ATOM 998 O O . LEU A 1 133 ? 11.941 -24.810 -10.411 1.00 97.06 133 LEU A O 1
ATOM 1002 N N . VAL A 1 134 ? 10.570 -23.041 -10.260 1.00 97.25 134 VAL A N 1
ATOM 1003 C CA . VAL A 1 134 ? 9.479 -23.753 -9.572 1.00 97.25 134 VAL A CA 1
ATOM 1004 C C . VAL A 1 134 ? 8.958 -24.914 -10.423 1.00 97.25 134 VAL A C 1
ATOM 1006 O O . VAL A 1 134 ? 8.766 -26.020 -9.907 1.00 97.25 134 VAL A O 1
ATOM 1009 N N . VAL A 1 135 ? 8.779 -24.702 -11.730 1.00 96.62 135 VAL A N 1
ATOM 1010 C CA . VAL A 1 135 ? 8.360 -25.759 -12.664 1.00 96.62 135 VAL A CA 1
ATOM 1011 C C . VAL A 1 135 ? 9.409 -26.872 -12.747 1.00 96.62 135 VAL A C 1
ATOM 1013 O O . VAL A 1 135 ? 9.045 -28.048 -12.667 1.00 96.62 135 VAL A O 1
ATOM 1016 N N . LEU A 1 136 ? 10.700 -26.532 -12.833 1.00 95.94 136 LEU A N 1
ATOM 1017 C CA . LEU A 1 136 ? 11.793 -27.513 -12.846 1.00 95.94 136 LEU A CA 1
ATOM 1018 C C . LEU A 1 136 ? 11.874 -28.317 -11.539 1.00 95.94 136 LEU A C 1
ATOM 1020 O O . LEU A 1 136 ? 12.093 -29.528 -11.566 1.00 95.94 136 LEU A O 1
ATOM 1024 N N . LEU A 1 137 ? 11.679 -27.678 -10.386 1.00 94.31 137 LEU A N 1
ATOM 1025 C CA . LEU A 1 137 ? 11.674 -28.368 -9.092 1.00 94.31 137 LEU A CA 1
ATOM 1026 C C . LEU A 1 137 ? 10.487 -29.334 -8.979 1.00 94.31 137 LEU A C 1
ATOM 1028 O O . LEU A 1 137 ? 10.639 -30.471 -8.524 1.00 94.31 137 LEU A O 1
ATOM 1032 N N . LYS A 1 138 ? 9.308 -28.917 -9.451 1.00 94.00 138 LYS A N 1
ATOM 1033 C CA . LYS A 1 138 ? 8.102 -29.753 -9.448 1.00 94.00 138 LYS A CA 1
ATOM 1034 C C . LYS A 1 138 ? 8.208 -30.921 -10.437 1.00 94.00 138 LYS A C 1
ATOM 1036 O O . LYS A 1 138 ? 7.727 -32.011 -10.128 1.00 94.00 138 LYS A O 1
ATOM 1041 N N . SER A 1 139 ? 8.855 -30.731 -11.590 1.00 88.75 139 SER A N 1
ATOM 1042 C CA . SER A 1 139 ? 9.062 -31.805 -12.571 1.00 88.75 139 SER A CA 1
ATOM 1043 C C . SER A 1 139 ? 10.060 -32.859 -12.082 1.00 88.75 139 SER A C 1
ATOM 1045 O O . SER A 1 139 ? 9.835 -34.047 -12.314 1.00 88.75 139 SER A O 1
ATOM 1047 N N . ARG A 1 140 ? 11.090 -32.464 -11.318 1.00 88.56 140 ARG A N 1
ATOM 1048 C CA . ARG A 1 140 ? 12.015 -33.402 -10.653 1.00 88.56 140 ARG A CA 1
ATOM 1049 C C . ARG A 1 140 ? 11.314 -34.275 -9.613 1.00 88.56 140 ARG A C 1
ATOM 1051 O O . ARG A 1 140 ? 11.557 -35.473 -9.579 1.00 88.56 140 ARG A O 1
ATOM 1058 N N . LYS A 1 141 ? 10.402 -33.706 -8.814 1.00 82.12 141 LYS A N 1
ATOM 1059 C CA . LYS A 1 141 ? 9.643 -34.462 -7.800 1.00 82.12 141 LYS A CA 1
ATOM 1060 C C . LYS A 1 141 ? 8.641 -35.457 -8.398 1.00 82.12 141 LYS A C 1
ATOM 1062 O O . LYS A 1 141 ? 8.310 -36.425 -7.739 1.00 82.12 141 LYS A O 1
ATOM 1067 N N . LYS A 1 142 ? 8.142 -35.221 -9.617 1.00 80.00 142 LYS A N 1
ATOM 1068 C CA . LYS A 1 142 ? 7.211 -36.142 -10.297 1.00 80.00 142 LYS A CA 1
ATOM 1069 C C . LYS A 1 142 ? 7.924 -37.330 -10.962 1.00 80.00 142 LYS A C 1
ATOM 1071 O O . LYS A 1 142 ? 7.271 -38.310 -11.297 1.00 80.00 142 LYS A O 1
ATOM 1076 N N . LYS A 1 143 ? 9.227 -37.204 -11.230 1.00 66.19 143 LYS A N 1
ATOM 1077 C CA . LYS A 1 143 ? 10.018 -38.209 -11.957 1.00 66.19 143 LYS A CA 1
ATOM 1078 C C . LYS A 1 143 ? 10.765 -39.185 -11.031 1.00 66.19 143 LYS A C 1
ATOM 1080 O O . LYS A 1 143 ? 11.301 -40.166 -11.532 1.00 66.19 143 LYS A O 1
ATOM 1085 N N . ASN A 1 144 ? 10.771 -38.917 -9.725 1.00 57.44 144 ASN A N 1
ATOM 1086 C CA . ASN A 1 144 ? 11.223 -39.824 -8.666 1.00 57.44 144 ASN A CA 1
ATOM 1087 C C . ASN A 1 144 ? 10.005 -40.396 -7.940 1.00 57.44 144 ASN A C 1
ATOM 1089 O O . ASN A 1 144 ? 10.113 -41.535 -7.449 1.00 57.44 144 ASN A O 1
#

Sequence (144 aa):
MSPAELERQGRAALGRPVTAHAERSRVESVNGAHKAELSKADVSKDVKAADRKHDAGGQPDRRSPQQIERDIEAARANLAVTLDEIVDRVKPANVLARTKDNVRAQFIDSDTGAPRMERIVPVVGGAAGVLLLVVLLKSRKKKN